Protein AF-A0A955DT41-F1 (afdb_monomer_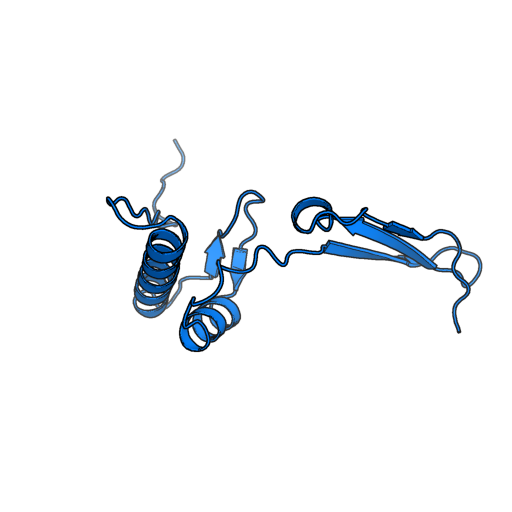lite)

Radius of gyration: 18.34 Å; chains: 1; bounding box: 40×40×55 Å

Structure (mmCIF, N/CA/C/O backbone):
data_AF-A0A955DT41-F1
#
_entry.id   AF-A0A955DT41-F1
#
loop_
_atom_site.group_PDB
_atom_site.id
_atom_site.type_symbol
_atom_site.label_atom_id
_atom_site.label_alt_id
_atom_site.label_comp_id
_atom_site.label_asym_id
_atom_site.label_entity_id
_atom_site.label_seq_id
_atom_site.pdbx_PDB_ins_code
_atom_site.Cartn_x
_atom_site.Cartn_y
_atom_site.Cartn_z
_atom_site.occupancy
_atom_site.B_iso_or_equiv
_atom_site.auth_seq_id
_atom_site.auth_comp_id
_atom_site.auth_asym_id
_atom_site.auth_atom_id
_atom_site.pdbx_PDB_model_num
ATOM 1 N N . MET A 1 1 ? -12.448 24.680 -6.440 1.00 41.00 1 MET A N 1
ATOM 2 C CA . MET A 1 1 ? -12.005 23.905 -5.265 1.00 41.00 1 MET A CA 1
ATOM 3 C C . MET A 1 1 ? -12.576 22.510 -5.451 1.00 41.00 1 MET A C 1
ATOM 5 O O . MET A 1 1 ? -13.787 22.368 -5.380 1.00 41.00 1 MET A O 1
ATOM 9 N N . HIS A 1 2 ? -11.754 21.551 -5.887 1.00 41.31 2 HIS A N 1
ATOM 10 C CA . HIS A 1 2 ? -12.204 20.175 -6.120 1.00 41.31 2 HIS A CA 1
ATOM 11 C C . HIS A 1 2 ? -12.593 19.556 -4.773 1.00 41.31 2 HIS A C 1
ATOM 13 O O . HIS A 1 2 ? -11.823 19.622 -3.817 1.00 41.31 2 HIS A O 1
ATOM 19 N N . ASP A 1 3 ? -13.811 19.035 -4.701 1.00 45.50 3 ASP A N 1
ATOM 20 C CA . ASP A 1 3 ? -14.397 18.394 -3.527 1.00 45.50 3 ASP A CA 1
ATOM 21 C C . ASP A 1 3 ? -13.559 17.150 -3.171 1.00 45.50 3 ASP A C 1
ATOM 23 O O . ASP A 1 3 ? -13.405 16.254 -3.997 1.00 45.50 3 ASP A O 1
ATOM 27 N N . GLN A 1 4 ? -12.978 17.080 -1.969 1.00 50.25 4 GLN A N 1
ATOM 28 C CA . GLN A 1 4 ? -12.177 15.931 -1.502 1.00 50.25 4 GLN A CA 1
ATOM 29 C C . GLN A 1 4 ? -13.057 14.717 -1.123 1.00 50.25 4 GLN A C 1
ATOM 31 O O . GLN A 1 4 ? -12.738 13.984 -0.195 1.00 50.25 4 GLN A O 1
ATOM 36 N N . ARG A 1 5 ? -14.206 14.513 -1.780 1.00 55.28 5 ARG A N 1
ATOM 37 C CA . ARG A 1 5 ? -15.232 13.550 -1.330 1.00 55.28 5 ARG A CA 1
ATOM 38 C C . ARG A 1 5 ? -14.997 12.102 -1.747 1.00 55.28 5 ARG A C 1
ATOM 40 O O . ARG A 1 5 ? -15.676 11.228 -1.220 1.00 55.28 5 ARG A O 1
ATOM 47 N N . ASP A 1 6 ? -14.026 11.842 -2.617 1.00 75.69 6 ASP A N 1
ATOM 48 C CA . ASP A 1 6 ? -13.867 10.515 -3.227 1.00 75.69 6 ASP A CA 1
ATOM 49 C C . ASP A 1 6 ? -12.693 9.695 -2.661 1.00 75.69 6 ASP A C 1
ATOM 51 O O . ASP A 1 6 ? -12.430 8.590 -3.133 1.00 75.69 6 ASP A O 1
ATOM 55 N N . HIS A 1 7 ? -11.966 10.202 -1.656 1.00 77.25 7 HIS A N 1
ATOM 56 C CA . HIS A 1 7 ? -10.870 9.467 -1.013 1.00 77.25 7 HIS A CA 1
ATOM 57 C C . HIS A 1 7 ? -10.804 9.727 0.494 1.00 77.25 7 HIS A C 1
ATOM 59 O O . HIS A 1 7 ? -11.118 10.815 0.971 1.00 77.25 7 HIS A O 1
ATOM 65 N N . ALA A 1 8 ? -10.363 8.718 1.243 1.00 85.25 8 ALA A N 1
ATOM 66 C CA . ALA A 1 8 ? -10.097 8.828 2.670 1.00 85.25 8 ALA A CA 1
ATOM 67 C C . ALA A 1 8 ? -8.587 8.854 2.928 1.00 85.25 8 ALA A C 1
ATOM 69 O O . ALA A 1 8 ? -7.821 8.157 2.262 1.00 85.25 8 ALA A O 1
ATOM 70 N N . LEU A 1 9 ? -8.172 9.645 3.915 1.00 87.00 9 LEU A N 1
ATOM 71 C CA . LEU A 1 9 ? -6.795 9.698 4.390 1.00 87.00 9 LEU A CA 1
ATOM 72 C C . LEU A 1 9 ? -6.702 8.949 5.721 1.00 87.00 9 LEU A C 1
ATOM 74 O O . LEU A 1 9 ? -7.426 9.271 6.663 1.00 87.00 9 LEU A O 1
ATOM 78 N N . VAL A 1 10 ? -5.803 7.971 5.799 1.00 85.25 10 VAL A N 1
ATOM 79 C CA . VAL A 1 10 ? -5.524 7.221 7.028 1.00 85.25 10 VAL A CA 1
ATOM 80 C C . VAL A 1 10 ? -4.138 7.603 7.515 1.00 85.25 10 VAL A C 1
ATOM 82 O O . VAL A 1 10 ? -3.163 7.519 6.772 1.00 85.25 10 VAL A O 1
ATOM 85 N N . THR A 1 11 ? -4.050 8.032 8.769 1.00 87.06 11 THR A N 1
ATOM 86 C CA . THR A 1 11 ? -2.787 8.331 9.439 1.00 87.06 11 THR A CA 1
ATOM 87 C C . THR A 1 11 ? -2.755 7.643 10.789 1.00 87.06 11 THR A C 1
ATOM 89 O O . THR A 1 11 ? -3.781 7.441 11.439 1.00 87.06 11 THR A O 1
ATOM 92 N N . VAL A 1 12 ? -1.554 7.270 11.212 1.00 83.88 12 VAL A N 1
ATOM 93 C CA . VAL A 1 12 ? -1.306 6.684 12.525 1.00 83.88 12 VAL A CA 1
ATOM 94 C C . VAL A 1 12 ? -0.165 7.438 13.181 1.00 83.88 12 VAL A C 1
ATOM 96 O O . VAL A 1 12 ? 0.805 7.821 12.529 1.00 83.88 12 VAL A O 1
ATOM 99 N N . ALA A 1 13 ? -0.294 7.670 14.478 1.00 86.81 13 ALA A N 1
ATOM 100 C CA . ALA A 1 13 ? 0.723 8.317 15.285 1.00 86.81 13 ALA A CA 1
ATOM 101 C C . ALA A 1 13 ? 0.769 7.634 16.650 1.00 86.81 13 ALA A C 1
ATOM 103 O O . ALA A 1 13 ? -0.267 7.272 17.209 1.00 86.81 13 ALA A O 1
ATOM 104 N N . GLY A 1 14 ? 1.968 7.452 17.192 1.00 89.44 14 GLY A N 1
ATOM 105 C CA . GLY A 1 14 ? 2.149 6.782 18.471 1.00 89.44 14 GLY A CA 1
ATOM 106 C C . GLY A 1 14 ? 3.613 6.690 18.877 1.00 89.44 14 GLY A C 1
ATOM 107 O O . GLY A 1 14 ? 4.511 6.969 18.089 1.00 89.44 14 GLY A O 1
ATOM 108 N N . GLN A 1 15 ? 3.841 6.290 20.125 1.00 89.69 15 GLN A N 1
ATOM 109 C CA . GLN A 1 15 ? 5.169 6.109 20.726 1.00 89.69 15 GLN A CA 1
ATOM 110 C C . GLN A 1 15 ? 5.678 4.663 20.557 1.00 89.69 15 GLN A C 1
ATOM 112 O O . GLN A 1 15 ? 6.334 4.123 21.442 1.00 89.69 15 GLN A O 1
ATOM 117 N N . VAL A 1 16 ? 5.320 3.999 19.455 1.00 80.44 16 VAL A N 1
ATOM 118 C CA . VAL A 1 16 ? 5.767 2.630 19.150 1.00 80.44 16 VAL A CA 1
ATOM 119 C C . VAL A 1 16 ? 6.821 2.641 18.046 1.00 80.44 16 VAL A C 1
ATOM 121 O O . VAL A 1 16 ? 6.998 3.642 17.353 1.00 80.44 16 VAL A O 1
ATOM 124 N N . HIS A 1 17 ? 7.537 1.524 17.896 1.00 80.00 17 HIS A N 1
ATOM 125 C CA . HIS A 1 17 ? 8.547 1.360 16.850 1.00 80.00 17 HIS A CA 1
ATOM 126 C C . HIS A 1 17 ? 7.945 1.646 15.456 1.00 80.00 17 HIS A C 1
ATOM 128 O O . HIS A 1 17 ? 6.796 1.258 15.226 1.00 80.00 17 HIS A O 1
ATOM 134 N N . PRO A 1 18 ? 8.689 2.257 14.510 1.00 74.62 18 PRO A N 1
ATOM 135 C CA . PRO A 1 18 ? 8.177 2.595 13.177 1.00 74.62 18 PRO A CA 1
ATOM 136 C C . PRO A 1 18 ? 7.509 1.429 12.445 1.00 74.62 18 PRO A C 1
ATOM 138 O O . PRO A 1 18 ? 6.497 1.627 11.782 1.00 74.62 18 PRO A O 1
ATOM 141 N N . MET A 1 19 ? 8.025 0.210 12.630 1.00 74.44 19 MET A N 1
ATOM 142 C CA . MET A 1 19 ? 7.386 -1.003 12.110 1.00 74.44 19 MET A CA 1
ATOM 143 C C . MET A 1 19 ? 5.979 -1.174 12.674 1.00 74.44 19 MET A C 1
ATOM 145 O O . MET A 1 19 ? 5.038 -1.180 11.903 1.00 74.44 19 MET A O 1
ATOM 149 N N . GLY A 1 20 ? 5.818 -1.158 14.000 1.00 76.00 20 GLY A N 1
ATOM 150 C CA . GLY A 1 20 ? 4.505 -1.288 14.633 1.00 76.00 20 GLY A CA 1
ATOM 151 C C . GLY A 1 20 ? 3.524 -0.177 14.248 1.00 76.00 20 GLY A C 1
ATOM 152 O O . GLY A 1 20 ? 2.326 -0.426 14.179 1.00 76.00 20 GLY A O 1
ATOM 153 N N . LEU A 1 21 ? 3.997 1.039 13.944 1.00 81.56 21 LEU A N 1
ATOM 154 C CA . LEU A 1 21 ? 3.131 2.059 13.338 1.00 81.56 21 LEU A CA 1
ATOM 155 C C . LEU A 1 21 ? 2.685 1.640 11.934 1.00 81.56 21 LEU A C 1
ATOM 157 O O . LEU A 1 21 ? 1.515 1.785 11.596 1.00 81.56 21 LEU A O 1
ATOM 161 N N . ALA A 1 22 ? 3.580 1.088 11.126 1.00 81.19 22 ALA A N 1
ATOM 162 C CA . ALA A 1 22 ? 3.260 0.635 9.784 1.00 81.19 22 ALA A CA 1
ATOM 163 C C . ALA A 1 22 ? 2.289 -0.569 9.768 1.00 81.19 22 ALA A C 1
ATOM 165 O O . ALA A 1 22 ? 1.410 -0.619 8.903 1.00 81.19 22 ALA A O 1
ATOM 166 N N . ASP A 1 23 ? 2.349 -1.467 10.760 1.00 82.44 23 ASP A N 1
ATOM 167 C CA . ASP A 1 23 ? 1.345 -2.526 10.993 1.00 82.44 23 ASP A CA 1
ATOM 168 C C . ASP A 1 23 ? -0.030 -1.916 11.185 1.00 82.44 23 ASP A C 1
ATOM 170 O O . ASP A 1 23 ? -0.990 -2.261 10.496 1.00 82.44 23 ASP A O 1
ATOM 174 N N . VAL A 1 24 ? -0.111 -0.971 12.123 1.00 85.81 24 VAL A N 1
ATOM 175 C CA . VAL A 1 24 ? -1.366 -0.320 12.483 1.00 85.81 24 VAL A CA 1
ATOM 176 C C . VAL A 1 24 ? -1.904 0.453 11.286 1.00 85.81 24 VAL A C 1
ATOM 178 O O . VAL A 1 24 ? -3.101 0.388 11.025 1.00 85.81 24 VAL A O 1
ATOM 181 N N . LEU A 1 25 ? -1.042 1.123 10.513 1.00 87.88 25 LEU A N 1
ATOM 182 C CA . LEU A 1 25 ? -1.452 1.815 9.292 1.00 87.88 25 LEU A CA 1
ATOM 183 C C . LEU A 1 25 ? -2.027 0.839 8.262 1.00 87.88 25 LEU A C 1
ATOM 185 O O . LEU A 1 25 ? -3.060 1.128 7.659 1.00 87.88 25 LEU A O 1
ATOM 189 N N . THR A 1 26 ? -1.378 -0.312 8.076 1.00 86.62 26 THR A N 1
ATOM 190 C CA . THR A 1 26 ? -1.788 -1.337 7.105 1.00 86.62 26 THR A CA 1
ATOM 191 C C . THR A 1 26 ? -3.145 -1.914 7.487 1.00 86.62 26 THR A C 1
ATOM 193 O O . THR A 1 26 ? -4.072 -1.909 6.677 1.00 86.62 26 THR A O 1
ATOM 196 N N . VAL A 1 27 ? -3.299 -2.329 8.746 1.00 86.81 27 VAL A N 1
ATOM 197 C CA . VAL A 1 27 ? -4.546 -2.897 9.272 1.00 86.81 27 VAL A CA 1
ATOM 198 C C . VAL A 1 27 ? -5.673 -1.865 9.263 1.00 86.81 27 VAL A C 1
ATOM 200 O O . VAL A 1 27 ? -6.780 -2.182 8.833 1.00 86.81 27 VAL A O 1
ATOM 203 N N . ALA A 1 28 ? -5.411 -0.623 9.678 1.00 89.12 28 ALA A N 1
ATOM 204 C CA . ALA A 1 28 ? -6.415 0.440 9.667 1.00 89.12 28 ALA A CA 1
ATOM 205 C C . ALA A 1 28 ? -6.888 0.761 8.242 1.00 89.12 28 ALA A C 1
ATOM 207 O O . ALA A 1 28 ? -8.087 0.902 8.000 1.00 89.12 28 ALA A O 1
ATOM 208 N N . SER A 1 29 ? -5.957 0.819 7.287 1.00 91.06 29 SER A N 1
ATOM 209 C CA . SER A 1 29 ? -6.269 1.058 5.875 1.00 91.06 29 SER A CA 1
ATOM 210 C C . SER A 1 29 ? -7.056 -0.102 5.269 1.00 91.06 29 SER A C 1
ATOM 212 O O . SER A 1 29 ? -8.026 0.126 4.549 1.00 91.06 29 SER A O 1
ATOM 214 N N . ALA A 1 30 ? -6.697 -1.345 5.603 1.00 90.56 30 ALA A N 1
ATOM 215 C CA . ALA A 1 30 ? -7.420 -2.533 5.165 1.00 90.56 30 ALA A CA 1
ATOM 216 C C . ALA A 1 30 ? -8.840 -2.572 5.742 1.00 90.56 30 ALA A C 1
ATOM 218 O O . ALA A 1 30 ? -9.788 -2.759 4.988 1.00 90.56 30 ALA A O 1
ATOM 219 N N . ALA A 1 31 ? -9.014 -2.308 7.041 1.00 90.19 31 ALA A N 1
ATOM 220 C CA . ALA A 1 31 ? -10.328 -2.265 7.684 1.00 90.19 31 ALA A CA 1
ATOM 221 C C . ALA A 1 31 ? -11.235 -1.177 7.076 1.00 90.19 31 ALA A C 1
ATOM 223 O O . ALA A 1 31 ? -12.425 -1.402 6.823 1.00 90.19 31 ALA A O 1
ATOM 224 N N . LEU A 1 32 ? -10.673 -0.001 6.783 1.00 90.94 32 LEU A N 1
ATOM 225 C CA . LEU A 1 32 ? -11.404 1.066 6.103 1.00 90.94 32 LEU A CA 1
ATOM 226 C C . LEU A 1 32 ? -11.794 0.663 4.674 1.00 90.94 32 LEU A C 1
ATOM 228 O O . LEU A 1 32 ? -12.930 0.879 4.248 1.00 90.94 32 LEU A O 1
ATOM 232 N N . LEU A 1 33 ? -10.877 0.036 3.939 1.00 91.69 33 LEU A N 1
ATOM 233 C CA . LEU A 1 33 ? -11.147 -0.453 2.594 1.00 91.69 33 LEU A CA 1
ATOM 234 C C . LEU A 1 33 ? -12.222 -1.552 2.609 1.00 91.69 33 LEU A C 1
ATOM 236 O O . LEU A 1 33 ? -13.174 -1.471 1.834 1.00 91.69 33 LEU A O 1
ATOM 240 N N . GLU A 1 34 ? -12.145 -2.534 3.515 1.00 91.56 34 GLU A N 1
ATOM 241 C CA . GLU A 1 34 ? -13.156 -3.592 3.668 1.00 91.56 34 GLU A CA 1
ATOM 242 C C . GLU A 1 34 ? -14.550 -3.009 3.917 1.00 91.56 34 GLU A C 1
ATOM 244 O O . GLU A 1 34 ? -15.501 -3.414 3.247 1.00 91.56 34 GLU A O 1
ATOM 249 N N . SER A 1 35 ? -14.650 -2.001 4.788 1.00 91.06 35 SER A N 1
ATOM 250 C CA . SER A 1 35 ? -15.907 -1.313 5.119 1.00 91.06 35 SER A CA 1
ATOM 251 C C . SER A 1 35 ? -16.416 -0.338 4.047 1.00 91.06 35 SER A C 1
ATOM 253 O O . SER A 1 35 ? -17.519 0.190 4.183 1.00 91.06 35 SER A O 1
ATOM 255 N N . THR A 1 36 ? -15.667 -0.139 2.957 1.00 90.31 36 THR A N 1
ATOM 256 C CA . THR A 1 36 ? -16.037 0.736 1.834 1.00 90.31 36 THR A CA 1
ATOM 257 C C . THR A 1 36 ? -16.289 -0.099 0.567 1.00 90.31 36 THR A C 1
ATOM 259 O O . THR A 1 36 ? -15.336 -0.405 -0.155 1.00 90.31 36 THR A O 1
ATOM 262 N N . PRO A 1 37 ? -17.546 -0.470 0.238 1.00 84.31 37 PRO A N 1
ATOM 263 C CA . PRO A 1 37 ? -17.855 -1.436 -0.828 1.00 84.31 37 PRO A CA 1
ATOM 264 C C . PRO A 1 37 ? -17.348 -1.059 -2.225 1.00 84.31 37 PRO A C 1
ATOM 266 O O . PRO A 1 37 ? -17.034 -1.937 -3.024 1.00 84.31 37 PRO A O 1
ATOM 269 N N . HIS A 1 38 ? -17.246 0.239 -2.517 1.00 86.62 38 HIS A N 1
ATOM 270 C CA . HIS A 1 38 ? -16.808 0.764 -3.815 1.00 86.62 38 HIS A CA 1
ATOM 271 C C . HIS A 1 38 ? -15.381 1.333 -3.792 1.00 86.62 38 HIS A C 1
ATOM 273 O O . HIS A 1 38 ? -14.959 1.976 -4.750 1.00 86.62 38 HIS A O 1
ATOM 279 N N . GLY A 1 39 ? -14.626 1.105 -2.712 1.00 88.31 39 GLY A N 1
ATOM 280 C CA . GLY A 1 39 ? -13.236 1.542 -2.622 1.00 88.31 39 GLY A CA 1
ATOM 281 C C . GLY A 1 39 ? -12.369 0.802 -3.642 1.00 88.31 39 GLY A C 1
ATOM 282 O O . GLY A 1 39 ? -12.251 -0.424 -3.577 1.00 88.31 39 GLY A O 1
ATOM 283 N N . MET A 1 40 ? -11.762 1.546 -4.571 1.00 89.75 40 MET A N 1
ATOM 284 C CA . MET A 1 40 ? -10.946 0.989 -5.661 1.00 89.75 40 MET A CA 1
ATOM 285 C C . MET A 1 40 ? -9.633 0.363 -5.171 1.00 89.75 40 MET A C 1
ATOM 287 O O . MET A 1 40 ? -9.107 -0.562 -5.794 1.00 89.75 40 MET A O 1
ATOM 291 N N . GLY A 1 41 ? -9.094 0.866 -4.063 1.00 89.75 41 GLY A N 1
ATOM 292 C CA . GLY A 1 41 ? -7.781 0.479 -3.577 1.00 89.75 41 GLY A CA 1
ATOM 293 C C . GLY A 1 41 ? -7.235 1.446 -2.539 1.00 89.75 41 GLY A C 1
ATOM 294 O O . GLY A 1 41 ? -7.951 2.323 -2.058 1.00 89.75 41 GLY A O 1
ATOM 295 N N . VAL A 1 42 ? -5.954 1.289 -2.225 1.00 89.50 42 VAL A N 1
ATOM 296 C CA . VAL A 1 42 ? -5.223 2.153 -1.294 1.00 89.50 42 VAL A CA 1
ATOM 297 C C . VAL A 1 42 ? -4.037 2.759 -2.027 1.00 89.50 42 VAL A C 1
ATOM 299 O O . VAL A 1 42 ? -3.219 2.032 -2.587 1.00 89.50 42 VAL A O 1
ATOM 302 N N . CYS A 1 43 ? -3.935 4.087 -2.033 1.00 86.62 43 CYS A N 1
ATOM 303 C CA . CYS A 1 43 ? -2.702 4.747 -2.448 1.00 86.62 43 CYS A CA 1
ATOM 304 C C . CYS A 1 43 ? -1.656 4.530 -1.353 1.00 86.62 43 CYS A C 1
ATOM 306 O O . CYS A 1 43 ? -1.828 5.023 -0.239 1.00 86.62 43 CYS A O 1
ATOM 308 N N . TRP A 1 44 ? -0.608 3.764 -1.652 1.00 78.69 44 TRP A N 1
ATOM 309 C CA . TRP A 1 44 ? 0.364 3.313 -0.656 1.00 78.69 44 TRP A CA 1
ATOM 310 C C . TRP A 1 44 ? 1.797 3.634 -1.090 1.00 78.69 44 TRP A C 1
ATOM 312 O O . TRP A 1 44 ? 2.154 3.459 -2.254 1.00 78.69 44 TRP A O 1
ATOM 322 N N . GLY A 1 45 ? 2.626 4.088 -0.145 1.00 68.06 45 GLY A N 1
ATOM 323 C CA . GLY A 1 45 ? 4.015 4.486 -0.397 1.00 68.06 45 GLY A CA 1
ATOM 324 C C . GLY A 1 45 ? 4.184 5.896 -0.982 1.00 68.06 45 GLY A C 1
ATOM 325 O O . GLY A 1 45 ? 3.226 6.619 -1.249 1.00 68.06 45 GLY A O 1
ATOM 326 N N . THR A 1 46 ? 5.440 6.299 -1.172 1.00 53.50 46 THR A N 1
ATOM 327 C CA . THR A 1 46 ? 5.864 7.648 -1.601 1.00 53.50 46 THR A CA 1
ATOM 328 C C . THR A 1 46 ? 5.580 7.965 -3.068 1.00 53.50 46 THR A C 1
ATOM 330 O O . THR A 1 46 ? 5.552 9.134 -3.442 1.00 53.50 46 THR A O 1
ATOM 333 N N . ILE A 1 47 ? 5.341 6.947 -3.897 1.00 51.84 47 ILE A N 1
ATOM 334 C CA . ILE A 1 47 ? 5.194 7.093 -5.355 1.00 51.84 47 ILE A CA 1
ATOM 335 C C . ILE A 1 47 ? 3.724 7.267 -5.792 1.00 51.84 47 ILE A C 1
ATOM 337 O O . ILE A 1 47 ? 3.443 7.482 -6.967 1.00 51.84 47 ILE A O 1
ATOM 341 N N . GLY A 1 48 ? 2.770 7.201 -4.854 1.00 61.94 48 GLY A N 1
ATOM 342 C CA . GLY A 1 48 ? 1.360 7.514 -5.122 1.00 61.94 48 GLY A CA 1
ATOM 343 C C . GLY A 1 48 ? 0.619 6.494 -5.995 1.00 61.94 48 GLY A C 1
ATOM 344 O O . GLY A 1 48 ? -0.377 6.844 -6.627 1.00 61.94 48 GLY A O 1
ATOM 345 N N . HIS A 1 49 ? 1.078 5.240 -6.049 1.00 75.62 49 HIS A N 1
ATOM 346 C CA . HIS A 1 49 ? 0.389 4.181 -6.788 1.00 75.62 49 HIS A CA 1
ATOM 347 C C . HIS A 1 49 ? -0.818 3.639 -6.015 1.00 75.62 49 HIS A C 1
ATOM 349 O O . HIS A 1 49 ? -0.744 3.384 -4.812 1.00 75.62 49 HIS A O 1
ATOM 355 N N . LEU A 1 50 ? -1.921 3.417 -6.734 1.00 83.06 50 LEU A N 1
ATOM 356 C CA . LEU A 1 50 ? -3.117 2.768 -6.205 1.00 83.06 50 LEU A CA 1
ATOM 357 C C . LEU A 1 50 ? -2.922 1.246 -6.203 1.00 83.06 50 LEU A C 1
ATOM 359 O O . LEU A 1 50 ? -2.933 0.608 -7.256 1.00 83.06 50 LEU A O 1
ATOM 363 N N . VAL A 1 51 ? -2.791 0.656 -5.018 1.00 86.94 51 VAL A N 1
ATOM 364 C CA . VAL A 1 51 ? -2.824 -0.798 -4.839 1.00 86.94 51 VAL A CA 1
ATOM 365 C C . VAL A 1 51 ? -4.274 -1.252 -4.905 1.00 86.94 51 VAL A C 1
ATOM 367 O O . VAL A 1 51 ? -5.109 -0.776 -4.134 1.00 86.94 51 VAL A O 1
ATOM 370 N N . ARG A 1 52 ? -4.588 -2.165 -5.829 1.00 90.44 52 ARG A N 1
ATOM 371 C CA . ARG A 1 52 ? -5.947 -2.694 -5.999 1.00 90.44 52 ARG A CA 1
ATOM 372 C C . ARG A 1 52 ? -6.483 -3.295 -4.701 1.00 90.44 52 ARG A C 1
ATOM 374 O O . ARG A 1 52 ? -5.741 -3.923 -3.949 1.00 90.44 52 ARG A O 1
ATOM 381 N N . ARG A 1 53 ? -7.794 -3.144 -4.491 1.00 92.50 53 ARG A N 1
ATOM 382 C CA . ARG A 1 53 ? -8.519 -3.644 -3.315 1.00 92.50 53 ARG A CA 1
ATOM 383 C C . ARG A 1 53 ? -8.166 -5.085 -2.944 1.00 92.50 53 ARG A C 1
ATOM 385 O O . ARG A 1 53 ? -7.797 -5.336 -1.808 1.00 92.50 53 ARG A O 1
ATOM 392 N N . ASP A 1 54 ? -8.316 -6.014 -3.879 1.00 91.75 54 ASP A N 1
ATOM 393 C CA . ASP A 1 54 ? -8.076 -7.443 -3.658 1.00 91.75 54 ASP A CA 1
ATOM 394 C C . ASP A 1 54 ? -6.639 -7.711 -3.201 1.00 91.75 54 ASP A C 1
ATOM 396 O O . ASP A 1 54 ? -6.428 -8.303 -2.147 1.00 91.75 54 ASP A O 1
ATOM 400 N N . VAL A 1 55 ? -5.666 -7.156 -3.925 1.00 88.50 55 VAL A N 1
ATOM 401 C CA . VAL A 1 55 ? -4.237 -7.288 -3.609 1.00 88.50 55 VAL A CA 1
ATOM 402 C C . VAL A 1 55 ? -3.905 -6.710 -2.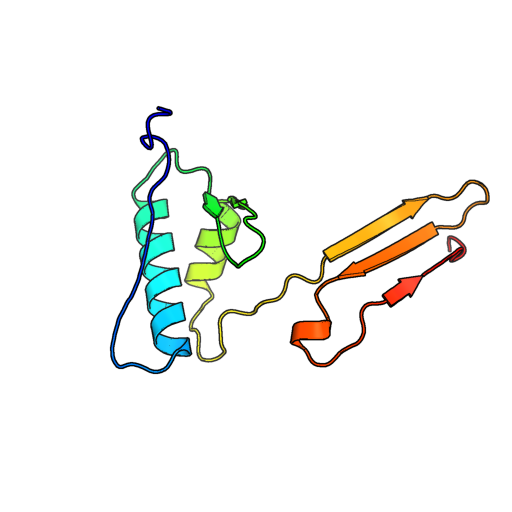233 1.00 88.50 55 VAL A C 1
ATOM 404 O O . VAL A 1 55 ? -3.197 -7.345 -1.455 1.00 88.50 55 VAL A O 1
ATOM 407 N N . PHE A 1 56 ? -4.413 -5.517 -1.914 1.00 88.38 56 PHE A N 1
ATOM 408 C CA . PHE A 1 56 ? -4.126 -4.866 -0.636 1.00 88.38 56 PHE A CA 1
ATOM 409 C C . PHE A 1 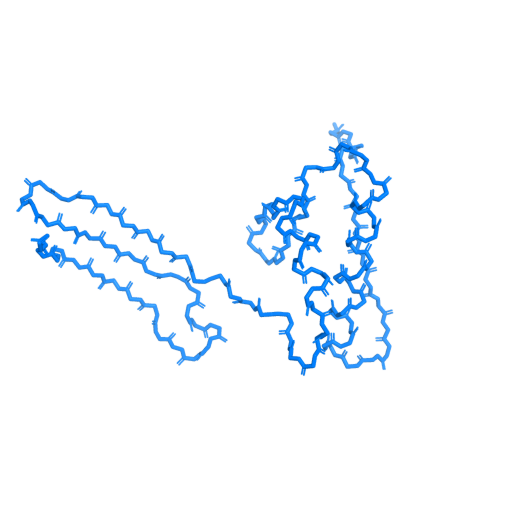56 ? -4.730 -5.633 0.546 1.00 88.38 56 PHE A C 1
ATOM 411 O O . PHE A 1 56 ? -4.077 -5.790 1.575 1.00 88.38 56 PHE A O 1
ATOM 418 N N . LEU A 1 57 ? -5.966 -6.125 0.407 1.00 89.56 57 LEU A N 1
ATOM 419 C CA . LEU A 1 57 ? -6.632 -6.896 1.459 1.00 89.56 57 LEU A CA 1
ATOM 420 C C . LEU A 1 57 ? -5.971 -8.253 1.681 1.00 89.56 57 LEU A C 1
ATOM 422 O O . LEU A 1 57 ? -5.806 -8.664 2.828 1.00 89.56 57 LEU A O 1
ATOM 426 N N . ASP A 1 58 ? -5.561 -8.931 0.611 1.00 88.31 58 ASP A N 1
ATOM 427 C CA . ASP A 1 58 ? -4.831 -10.188 0.731 1.00 88.31 58 ASP A CA 1
ATOM 428 C C . ASP A 1 58 ? -3.474 -9.956 1.400 1.00 88.31 58 ASP A C 1
ATOM 430 O O . ASP A 1 58 ? -3.159 -10.635 2.378 1.00 88.31 58 ASP A O 1
ATOM 434 N N . LEU A 1 59 ? -2.726 -8.930 0.977 1.00 81.56 59 LEU A N 1
ATOM 435 C CA . LEU A 1 59 ? -1.486 -8.524 1.639 1.00 81.56 59 LEU A CA 1
ATOM 436 C C . LEU A 1 59 ? -1.718 -8.283 3.137 1.00 81.56 59 LEU A C 1
ATOM 438 O O . LEU A 1 59 ? -1.054 -8.903 3.960 1.00 81.56 59 LEU A O 1
ATOM 442 N N . ALA A 1 60 ? -2.705 -7.464 3.506 1.00 84.19 60 ALA A N 1
ATOM 443 C CA . ALA A 1 60 ? -3.005 -7.148 4.902 1.00 84.19 60 ALA A CA 1
ATOM 444 C C . ALA A 1 60 ? -3.362 -8.381 5.759 1.00 84.19 60 ALA A C 1
ATOM 446 O O . ALA A 1 60 ? -3.136 -8.365 6.967 1.00 84.19 60 ALA A O 1
ATOM 447 N N . ARG A 1 61 ? -3.888 -9.458 5.157 1.00 82.38 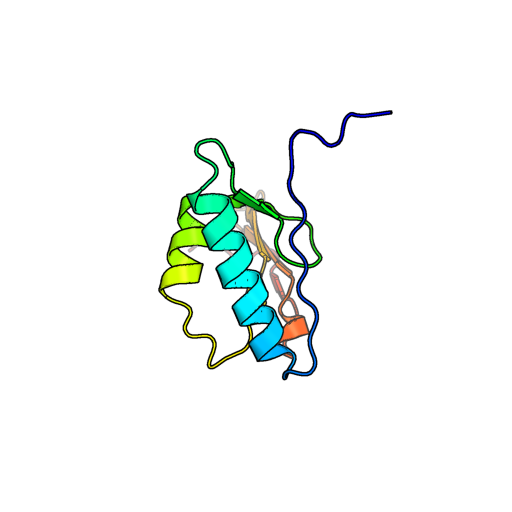61 ARG A N 1
ATOM 448 C CA . ARG A 1 61 ? -4.190 -10.730 5.844 1.00 82.38 61 ARG A CA 1
ATOM 449 C C . ARG A 1 61 ? -2.963 -11.613 6.040 1.00 82.38 61 ARG A C 1
ATOM 451 O O . ARG A 1 61 ? -2.863 -12.289 7.062 1.00 82.38 61 ARG A O 1
ATOM 458 N N . PHE A 1 62 ? -2.049 -11.631 5.071 1.00 72.31 62 PHE A N 1
ATOM 459 C CA . PHE A 1 62 ? -0.782 -12.367 5.177 1.00 72.31 62 PHE A CA 1
ATOM 460 C C . PHE A 1 62 ? 0.211 -11.685 6.113 1.00 72.31 62 PHE A C 1
ATOM 462 O O . PHE A 1 62 ? 1.094 -12.318 6.693 1.00 72.31 62 PHE A O 1
ATOM 469 N N . VAL A 1 63 ? 0.048 -10.382 6.269 1.00 62.25 63 VAL A N 1
ATOM 470 C CA . VAL A 1 63 ? 0.955 -9.532 6.997 1.00 62.25 63 VAL A CA 1
ATOM 471 C C . VAL A 1 63 ? 0.722 -9.651 8.517 1.00 62.25 63 VAL A C 1
ATOM 473 O O . VAL A 1 63 ? -0.050 -8.927 9.137 1.00 62.25 63 VAL A O 1
ATOM 476 N N . ARG A 1 64 ? 1.459 -10.570 9.152 1.00 55.50 64 ARG A N 1
ATOM 477 C CA . ARG A 1 64 ? 2.032 -10.327 10.486 1.00 55.50 64 ARG A CA 1
ATOM 478 C C . ARG A 1 64 ? 3.374 -9.635 10.244 1.00 55.50 64 ARG A C 1
ATOM 480 O O . ARG A 1 64 ? 4.334 -10.322 9.912 1.00 55.50 64 ARG A O 1
ATOM 487 N N . ILE A 1 65 ? 3.442 -8.304 10.335 1.00 52.88 65 ILE A N 1
ATOM 488 C CA . ILE A 1 65 ? 4.688 -7.535 10.127 1.00 52.88 65 ILE A CA 1
ATOM 489 C C . ILE A 1 65 ? 5.631 -7.800 11.313 1.00 52.88 65 ILE A C 1
ATOM 491 O O . ILE A 1 65 ? 5.797 -7.001 12.226 1.00 52.88 65 ILE A O 1
ATOM 495 N N . SER A 1 66 ? 6.277 -8.960 11.333 1.00 47.31 66 SER A N 1
ATOM 496 C CA . SER A 1 66 ? 7.551 -9.108 12.042 1.00 47.31 66 SER A CA 1
ATOM 497 C C . SER A 1 66 ? 8.711 -8.500 11.244 1.00 47.31 66 SER A C 1
ATOM 499 O O . SER A 1 66 ? 9.806 -8.362 11.777 1.00 47.31 66 SER A O 1
ATOM 501 N N . GLU A 1 67 ? 8.467 -8.092 9.996 1.00 47.69 67 GLU A N 1
ATOM 502 C CA . GLU A 1 67 ? 9.419 -7.455 9.086 1.00 47.69 67 GLU A CA 1
ATOM 503 C C . GLU A 1 67 ? 8.751 -6.234 8.454 1.00 47.69 67 GLU A C 1
ATOM 505 O O . GLU A 1 67 ? 7.600 -6.379 8.049 1.00 47.69 67 GLU A O 1
ATOM 510 N N . PRO A 1 68 ? 9.417 -5.059 8.394 1.00 44.56 68 PRO A N 1
ATOM 511 C CA . PRO A 1 68 ? 8.824 -3.791 7.948 1.00 44.56 68 PRO A CA 1
ATOM 512 C C . PRO A 1 68 ? 8.044 -3.993 6.646 1.00 44.56 68 PRO A C 1
ATOM 514 O O . PRO A 1 68 ? 8.499 -4.793 5.828 1.00 44.56 68 PRO A O 1
ATOM 517 N N . PRO A 1 69 ? 6.896 -3.306 6.434 1.00 50.28 69 PRO A N 1
ATOM 518 C CA . PRO A 1 69 ? 6.106 -3.499 5.224 1.00 50.28 69 PRO A CA 1
ATOM 519 C C . PRO A 1 69 ? 7.036 -3.328 4.044 1.00 50.28 69 PRO A C 1
ATOM 521 O O . PRO A 1 69 ? 7.588 -2.245 3.855 1.00 50.28 69 PRO A O 1
ATOM 524 N N . LEU A 1 70 ? 7.261 -4.439 3.345 1.00 45.31 70 LEU A N 1
ATOM 525 C CA . LEU A 1 70 ? 8.257 -4.532 2.300 1.00 45.31 70 LEU A CA 1
ATOM 526 C C . LEU A 1 70 ? 8.051 -3.345 1.358 1.00 45.31 70 LEU A C 1
ATOM 528 O O . LEU A 1 70 ? 7.008 -3.285 0.698 1.00 45.31 70 LEU A O 1
ATOM 532 N N . PRO A 1 71 ? 9.012 -2.412 1.253 1.00 49.03 71 PRO A N 1
ATOM 533 C CA . PRO A 1 71 ? 9.036 -1.469 0.152 1.00 49.03 71 PRO A CA 1
ATOM 534 C C . PRO A 1 71 ? 9.488 -2.238 -1.099 1.00 49.03 71 PRO A C 1
ATOM 536 O O . PRO A 1 71 ? 10.457 -1.888 -1.751 1.00 49.03 71 PRO A O 1
ATOM 539 N N . LEU A 1 72 ? 8.840 -3.359 -1.429 1.00 50.06 72 LEU A N 1
ATOM 540 C CA . LEU A 1 72 ? 9.143 -4.109 -2.640 1.00 50.06 72 LEU A CA 1
ATOM 541 C C . LEU A 1 72 ? 8.342 -3.501 -3.781 1.00 50.06 72 LEU A C 1
ATOM 543 O O . LEU A 1 72 ? 7.336 -4.050 -4.223 1.00 50.06 72 LEU A O 1
ATOM 547 N N . TRP A 1 73 ? 8.805 -2.358 -4.269 1.00 53.28 73 TRP A N 1
ATOM 548 C CA . TRP A 1 73 ? 8.496 -1.943 -5.629 1.00 53.28 73 TRP A CA 1
ATOM 549 C C . TRP A 1 73 ? 9.799 -1.873 -6.398 1.00 53.28 73 TRP A C 1
ATOM 551 O O . TRP A 1 73 ? 10.339 -0.800 -6.630 1.00 53.28 73 TRP A O 1
ATOM 561 N N . VAL A 1 74 ? 10.279 -3.040 -6.824 1.00 57.03 74 VAL A N 1
ATOM 562 C CA . VAL A 1 74 ? 11.155 -3.066 -7.987 1.00 57.03 74 VAL A CA 1
ATOM 563 C C . VAL A 1 74 ? 10.257 -2.916 -9.209 1.00 57.03 74 VAL A C 1
ATOM 565 O O . VAL A 1 74 ? 9.513 -3.828 -9.574 1.00 57.03 74 VAL A O 1
ATOM 568 N N . LYS A 1 75 ? 10.271 -1.737 -9.822 1.00 61.97 75 LYS A N 1
ATOM 569 C CA . LYS A 1 75 ? 9.611 -1.509 -11.106 1.00 61.97 75 LYS A CA 1
ATOM 570 C C . LYS A 1 75 ? 10.487 -2.123 -12.189 1.00 61.97 75 LYS A C 1
ATOM 572 O O . LYS A 1 75 ? 11.611 -1.677 -12.352 1.00 61.97 75 LYS A O 1
ATOM 577 N N . PHE A 1 76 ? 9.956 -3.078 -12.946 1.00 71.88 76 PHE A N 1
ATOM 578 C CA . PHE A 1 76 ? 10.586 -3.602 -14.158 1.00 71.88 76 PHE A CA 1
ATOM 579 C C . PHE A 1 76 ? 9.834 -3.066 -15.373 1.00 71.88 76 PHE A C 1
ATOM 581 O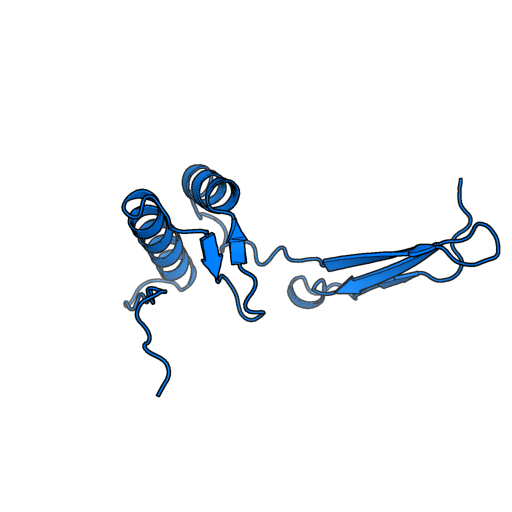 O . PHE A 1 76 ? 8.618 -3.241 -15.477 1.00 71.88 76 PHE A O 1
ATOM 588 N N . VAL A 1 77 ? 10.537 -2.416 -16.294 1.00 78.06 77 VAL A N 1
ATOM 589 C CA . VAL A 1 77 ? 9.985 -2.049 -17.602 1.00 78.06 77 VAL A CA 1
ATOM 590 C C . VAL A 1 77 ? 10.846 -2.705 -18.656 1.00 78.06 77 VAL A C 1
ATOM 592 O O . VAL A 1 77 ? 12.054 -2.528 -18.633 1.00 78.06 77 VAL A O 1
ATOM 595 N N . ALA A 1 78 ? 10.223 -3.439 -19.572 1.00 84.44 78 ALA A N 1
ATOM 596 C CA . ALA A 1 78 ? 10.884 -4.000 -20.739 1.00 84.44 78 ALA A CA 1
ATOM 597 C C . ALA A 1 78 ? 10.181 -3.501 -22.001 1.00 84.44 78 ALA A C 1
ATOM 599 O O . ALA A 1 78 ? 8.950 -3.399 -22.033 1.00 84.44 78 ALA A O 1
ATOM 600 N N . TRP A 1 79 ? 10.955 -3.193 -23.034 1.00 84.00 79 TRP A N 1
ATOM 601 C CA . TRP A 1 79 ? 10.450 -2.824 -24.349 1.00 84.00 79 TRP A CA 1
ATOM 602 C C . TRP A 1 79 ? 11.204 -3.581 -25.449 1.00 84.00 79 TRP A C 1
ATOM 604 O O . TRP A 1 79 ? 12.405 -3.833 -25.319 1.00 84.00 79 TRP A O 1
ATOM 614 N N . PRO A 1 80 ? 10.502 -3.961 -26.531 1.00 83.44 80 PRO A N 1
ATOM 615 C CA . PRO A 1 80 ? 11.137 -4.585 -27.681 1.00 83.44 80 PRO A CA 1
ATOM 616 C C . PRO A 1 80 ? 11.958 -3.559 -28.471 1.00 83.44 80 PRO A C 1
ATOM 618 O O . PRO A 1 80 ? 11.556 -2.400 -28.612 1.00 83.44 80 PRO A O 1
ATOM 621 N N . GLU A 1 81 ? 13.074 -4.005 -29.036 1.00 80.69 81 GLU A N 1
ATOM 622 C CA . GLU A 1 81 ? 13.844 -3.282 -30.046 1.00 80.69 81 GLU A CA 1
ATOM 623 C C . GLU A 1 81 ? 13.622 -3.875 -31.447 1.00 80.69 81 GLU A C 1
ATOM 625 O O . GLU A 1 81 ? 12.993 -4.916 -31.641 1.00 80.69 81 GLU A O 1
ATOM 630 N N . THR A 1 82 ? 14.102 -3.170 -32.474 1.00 78.38 82 THR A N 1
ATOM 631 C CA . THR A 1 82 ? 13.842 -3.499 -33.885 1.00 78.38 82 THR A CA 1
ATOM 632 C C . THR A 1 82 ? 14.526 -4.778 -34.386 1.00 78.38 82 THR A C 1
ATOM 634 O O . THR A 1 82 ? 14.193 -5.250 -35.471 1.00 78.38 82 THR A O 1
ATOM 637 N N . ASP A 1 83 ? 15.475 -5.341 -33.640 1.00 79.81 83 ASP A N 1
ATOM 638 C CA . ASP A 1 83 ? 16.410 -6.384 -34.080 1.00 79.81 83 ASP A CA 1
ATOM 639 C C . ASP A 1 83 ? 16.259 -7.731 -33.344 1.00 79.81 83 ASP A C 1
ATOM 641 O O . ASP A 1 83 ? 17.207 -8.512 -33.293 1.00 79.81 83 ASP A O 1
ATOM 645 N N . ARG A 1 84 ? 15.057 -8.048 -32.833 1.00 81.56 84 ARG A N 1
ATOM 646 C CA . ARG A 1 84 ? 14.810 -9.218 -31.952 1.00 81.56 84 ARG A CA 1
ATOM 647 C C . ARG A 1 84 ? 15.636 -9.171 -30.667 1.00 81.56 84 ARG A C 1
ATOM 649 O O . ARG A 1 84 ? 16.078 -10.199 -30.147 1.00 81.56 84 ARG A O 1
ATOM 656 N N . SER A 1 85 ? 15.866 -7.965 -30.176 1.00 82.81 85 SER A N 1
ATOM 657 C CA . SER A 1 85 ? 16.402 -7.743 -28.851 1.00 82.81 85 SER A CA 1
ATOM 658 C C . SER A 1 85 ? 15.382 -7.003 -27.996 1.00 82.81 85 SER A C 1
ATOM 660 O O . SER A 1 85 ? 14.403 -6.434 -28.485 1.00 82.81 85 SER A O 1
ATOM 662 N N . SER A 1 86 ? 15.597 -7.058 -26.692 1.00 84.44 86 SER A N 1
ATOM 663 C CA . SER A 1 86 ? 14.800 -6.349 -25.708 1.00 84.44 86 SER A CA 1
ATOM 664 C C . SER A 1 86 ? 15.712 -5.526 -24.818 1.00 84.44 86 SER A C 1
ATOM 666 O O . SER A 1 86 ? 16.842 -5.913 -24.507 1.00 84.44 86 SER A O 1
ATOM 668 N N . SER A 1 87 ? 15.197 -4.381 -24.409 1.00 87.12 87 SER A N 1
ATOM 669 C CA . SER A 1 87 ? 15.846 -3.509 -23.446 1.00 87.12 87 SER A CA 1
ATOM 670 C C . SER A 1 87 ? 14.917 -3.320 -22.261 1.00 87.12 87 SER A C 1
ATOM 672 O O . SER A 1 87 ? 13.697 -3.473 -22.377 1.00 87.12 87 SER A O 1
ATOM 674 N N . GLY A 1 88 ? 15.485 -3.037 -21.100 1.00 87.56 88 GLY A N 1
ATOM 675 C CA . GLY A 1 88 ? 14.690 -2.853 -19.907 1.00 87.56 88 GLY A CA 1
ATOM 676 C C . GLY A 1 88 ? 15.457 -2.240 -18.757 1.00 87.56 88 GLY A C 1
ATOM 677 O O . GLY A 1 88 ? 16.671 -2.386 -18.653 1.00 87.56 88 GLY A O 1
ATOM 678 N N . ASP A 1 89 ? 14.694 -1.606 -17.879 1.00 87.38 89 ASP A N 1
ATOM 679 C CA . ASP A 1 89 ? 15.194 -0.885 -16.721 1.00 87.38 89 ASP A CA 1
ATOM 680 C C . ASP A 1 89 ? 14.506 -1.375 -15.452 1.00 87.38 89 ASP A C 1
ATOM 682 O O . ASP A 1 89 ? 13.311 -1.720 -15.451 1.00 87.38 89 ASP A O 1
ATOM 686 N N . THR A 1 90 ? 15.263 -1.349 -14.359 1.00 79.69 90 THR A N 1
ATOM 687 C CA . THR A 1 90 ? 14.747 -1.536 -13.009 1.00 79.69 90 THR A CA 1
ATOM 688 C C . THR A 1 90 ? 14.832 -0.245 -12.202 1.00 79.69 90 THR A C 1
ATOM 690 O O . THR A 1 90 ? 15.744 0.553 -12.390 1.00 79.69 90 THR A O 1
ATOM 693 N N . TRP A 1 91 ? 13.863 -0.022 -11.314 1.00 72.88 91 TRP A N 1
ATOM 694 C CA . TRP A 1 91 ? 13.906 1.062 -10.327 1.00 72.88 91 TRP A CA 1
ATOM 695 C C . TRP A 1 91 ? 13.451 0.564 -8.967 1.00 72.88 91 TRP A C 1
ATOM 697 O O . TRP A 1 91 ? 12.474 -0.182 -8.898 1.00 72.88 91 TRP A O 1
ATOM 707 N N . GLY A 1 92 ? 14.093 1.047 -7.904 1.00 66.69 92 GLY A N 1
ATOM 708 C CA . GLY A 1 92 ? 13.715 0.759 -6.517 1.00 66.69 92 GLY A CA 1
ATOM 709 C C . GLY A 1 92 ? 14.617 -0.259 -5.817 1.00 66.69 92 GLY A C 1
ATOM 710 O O . GLY A 1 92 ? 14.349 -0.613 -4.673 1.00 66.69 92 GLY A O 1
ATOM 711 N N . PHE A 1 93 ? 15.707 -0.704 -6.452 1.00 70.56 93 PHE A N 1
ATOM 712 C CA . PHE A 1 93 ? 16.709 -1.548 -5.791 1.00 70.56 93 PHE A CA 1
ATOM 713 C C . PHE A 1 93 ? 17.562 -0.783 -4.773 1.00 70.56 93 PHE A C 1
ATOM 715 O O . PHE A 1 93 ? 18.093 -1.395 -3.846 1.00 70.56 93 PHE A O 1
ATOM 722 N N . GLY A 1 94 ? 17.639 0.547 -4.893 1.00 68.06 94 GLY A N 1
ATOM 723 C CA . GLY A 1 94 ? 18.369 1.398 -3.950 1.00 68.06 94 GLY A CA 1
ATOM 724 C C . GLY A 1 94 ? 17.882 1.278 -2.501 1.00 68.06 94 GLY A C 1
ATOM 725 O O . GLY A 1 94 ? 18.691 1.373 -1.585 1.00 68.06 94 GLY A O 1
ATOM 726 N N . ASP A 1 95 ? 16.599 0.969 -2.289 1.00 60.03 95 ASP A N 1
ATOM 727 C CA . ASP A 1 95 ? 16.021 0.738 -0.954 1.00 60.03 95 ASP A CA 1
ATOM 728 C C . ASP A 1 95 ? 16.536 -0.560 -0.291 1.00 60.03 95 ASP A C 1
ATOM 730 O O . ASP A 1 95 ? 16.293 -0.7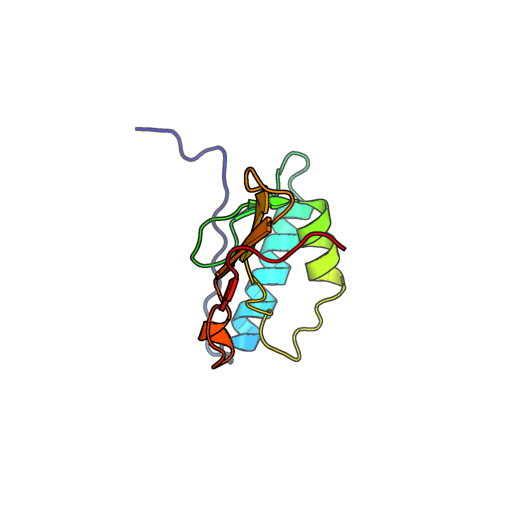98 0.892 1.00 60.03 95 ASP A O 1
ATOM 734 N N . PHE A 1 96 ? 17.270 -1.388 -1.043 1.00 61.47 96 PHE A N 1
ATOM 735 C CA . PHE A 1 96 ? 17.886 -2.644 -0.608 1.00 61.47 96 PHE A CA 1
ATOM 736 C C . PHE A 1 96 ? 19.422 -2.612 -0.679 1.00 61.47 96 PHE A C 1
ATOM 738 O O . PHE A 1 96 ? 20.045 -3.672 -0.675 1.00 61.47 96 PHE A O 1
ATOM 745 N N . ASP A 1 97 ? 20.034 -1.427 -0.783 1.00 68.38 97 ASP A N 1
ATOM 746 C CA . ASP A 1 97 ? 21.478 -1.249 -1.021 1.00 68.38 97 ASP A CA 1
ATOM 747 C C . ASP A 1 97 ? 21.978 -1.956 -2.301 1.00 68.38 97 ASP A C 1
ATOM 749 O O . ASP A 1 97 ? 23.144 -2.347 -2.418 1.00 68.38 97 ASP A O 1
ATOM 753 N N . LEU A 1 98 ? 21.090 -2.117 -3.288 1.00 73.44 98 LEU A N 1
ATOM 754 C CA . LEU A 1 98 ? 21.384 -2.722 -4.584 1.00 73.44 98 LEU A CA 1
ATOM 755 C C . LEU A 1 98 ? 21.303 -1.673 -5.706 1.00 73.44 98 LEU A C 1
ATOM 757 O O . LEU A 1 98 ? 20.502 -0.740 -5.631 1.00 73.44 98 LEU A O 1
ATOM 761 N N . PRO A 1 99 ? 22.120 -1.797 -6.767 1.00 77.31 99 PRO A N 1
ATOM 762 C CA . PRO A 1 99 ? 22.023 -0.905 -7.911 1.00 77.31 99 PRO A CA 1
ATOM 763 C C . PRO A 1 99 ? 20.792 -1.236 -8.762 1.00 77.31 99 PRO A C 1
ATOM 765 O O . PRO A 1 99 ? 20.510 -2.402 -9.045 1.00 77.31 99 PRO A O 1
ATOM 768 N N . ASP A 1 100 ? 20.108 -0.194 -9.228 1.00 83.19 100 ASP A N 1
ATOM 769 C CA . ASP A 1 100 ? 19.184 -0.304 -10.354 1.00 83.19 100 ASP A CA 1
ATOM 770 C C . ASP A 1 100 ? 19.952 -0.748 -11.614 1.00 83.19 100 ASP A C 1
ATOM 772 O O . ASP A 1 100 ? 21.135 -0.440 -11.794 1.00 83.19 100 ASP A O 1
ATOM 776 N N . MET A 1 101 ? 19.288 -1.512 -12.477 1.00 85.44 101 MET A N 1
ATOM 777 C CA . MET A 1 101 ? 19.886 -2.153 -13.642 1.00 85.44 101 MET A CA 1
ATOM 778 C C . MET A 1 101 ? 19.266 -1.616 -14.924 1.00 85.44 101 MET A C 1
ATOM 780 O O . MET A 1 101 ? 18.047 -1.555 -15.048 1.00 85.44 101 MET A O 1
ATOM 784 N N . GLU A 1 102 ? 20.122 -1.322 -15.896 1.00 86.38 102 GLU A N 1
ATOM 785 C CA . GLU A 1 102 ? 19.743 -1.063 -17.281 1.00 86.38 102 GLU A CA 1
ATOM 786 C C . GLU A 1 102 ? 20.317 -2.189 -18.147 1.00 86.38 102 GLU A C 1
ATOM 788 O O . GLU A 1 102 ? 21.521 -2.465 -18.133 1.00 86.38 102 GLU A O 1
ATOM 793 N N . VAL A 1 103 ? 19.445 -2.859 -18.892 1.00 85.19 103 VAL A N 1
ATOM 794 C CA . VAL A 1 103 ? 19.801 -3.894 -19.859 1.00 85.19 103 VAL A CA 1
ATOM 795 C C . VAL A 1 103 ? 19.474 -3.361 -21.243 1.00 85.19 103 VAL A C 1
ATOM 797 O O . VAL A 1 103 ? 18.342 -2.962 -21.505 1.00 85.19 103 VAL A O 1
ATOM 800 N N . ARG A 1 104 ? 20.465 -3.371 -22.138 1.00 85.12 104 ARG A N 1
ATOM 801 C CA . ARG A 1 104 ? 20.302 -2.934 -23.526 1.00 85.12 104 ARG A CA 1
ATOM 802 C C . ARG A 1 104 ? 20.593 -4.061 -24.498 1.00 85.12 104 ARG A C 1
ATOM 804 O O . ARG A 1 104 ? 21.605 -4.744 -24.344 1.00 85.12 104 ARG A O 1
ATOM 811 N N . GLY A 1 105 ? 19.744 -4.201 -25.511 1.00 80.50 105 GLY A N 1
ATOM 812 C CA . GLY A 1 105 ? 19.978 -5.102 -26.636 1.00 80.50 105 GLY A CA 1
ATOM 813 C C . GLY A 1 105 ? 20.128 -6.568 -26.226 1.00 80.50 105 GLY A C 1
ATOM 814 O O . GLY A 1 105 ? 20.927 -7.295 -26.818 1.00 80.50 105 GLY A O 1
ATOM 815 N N . ALA A 1 106 ? 19.410 -7.011 -25.188 1.00 83.00 106 ALA A N 1
ATOM 816 C CA . ALA A 1 106 ? 19.436 -8.407 -24.772 1.00 83.00 106 ALA A CA 1
ATOM 817 C C . ALA A 1 106 ? 18.735 -9.264 -25.839 1.00 83.00 106 ALA A C 1
ATOM 819 O O . ALA A 1 106 ? 17.553 -9.030 -26.108 1.00 83.00 106 ALA A O 1
ATOM 820 N N . PRO A 1 107 ? 19.428 -10.237 -26.459 1.00 78.19 107 PRO A N 1
ATOM 821 C CA . PRO A 1 107 ? 18.842 -11.046 -27.518 1.00 78.19 107 PRO A CA 1
ATOM 822 C C . PRO A 1 107 ? 17.679 -11.880 -26.977 1.00 78.19 107 PRO A C 1
ATOM 824 O O . PRO A 1 107 ? 17.779 -12.492 -25.911 1.00 78.19 107 PRO A O 1
ATOM 827 N N . GLU A 1 108 ? 16.578 -11.917 -27.724 1.00 68.12 108 GLU A N 1
ATOM 828 C CA . GLU A 1 108 ? 15.450 -12.794 -27.417 1.00 68.12 108 GLU A CA 1
ATOM 829 C C . GLU A 1 108 ? 15.889 -14.263 -27.577 1.00 68.12 108 GLU A C 1
ATOM 831 O O . GLU A 1 108 ? 16.510 -14.627 -28.580 1.00 68.12 108 GLU A O 1
ATOM 836 N N . SER A 1 109 ? 15.629 -15.092 -26.557 1.00 63.09 109 SER A N 1
ATOM 837 C CA . SER A 1 109 ? 15.965 -16.530 -26.536 1.00 63.09 109 SER A CA 1
ATOM 838 C C . SER A 1 109 ? 14.861 -17.391 -27.135 1.00 63.09 109 SER A C 1
ATOM 840 O O . SER A 1 109 ? 13.679 -17.094 -26.849 1.00 63.09 109 SER A O 1
#

Sequence (109 aa):
MHDQRDHALVTVAGQVHPMGLADVLTVASAALLESTPHGMGVCWGTIGHLVRRDVFLDLARFVRISEPPLPLWVKFVAWPETDRSSSGDTWGFGDFDLPDMEVRGAPES

pLDDT: mean 76.37, std 14.24, range [41.0, 92.5]

Secondary structure (DSSP, 8-state):
----TT--------SS-HHHHHHHHHHHHHHHHHT-TT--EEEETTTTEEEEHHHHHHHHHH---SS-------EEEEEE-TTSEEEEEEE-GGGGT----EEEEEEP-

Foldseek 3Di:
DDDPPQDDDDAFDDPDDPQVRQLVSLLVLLVVLVVPPPDQADQDDDVRDGDGNVRSNVLNVVDPPPDRPPPPDFDKDKDDDPPQFIWIWTPDCVVVVDDTDTGPRHHDD